Protein AF-A0A3B9JCB0-F1 (afdb_monomer_lite)

Sequence (142 aa):
MSKYRTTQKKEFVRPYKIHPIWRGIGFIIIIIIPIVGWAATQELVTLAQGWDVPQVQSFIRSLSSPFKFPPWVSDIPFLSGLARWIRSIPMLKLQMVFFFFIVLILSSVLSIIYSIVYRAAVPLYGPLDEPAPKIRAKKYTR

pLDDT: mean 84.38, std 11.3, range [45.62, 97.44]

Foldseek 3Di:
DDDDPPPDDPPDDDQDDDDVVLVVVVVVCVVVLLVVLLVVLVVVLVVLVVDPDPVSVVVLVVQQDFDDDDPVLCVDPVSVVVSVVCRVDGSNRSSVVSSVVSSVVSVVVVVVVSVVVVVVPDDPHHPPDDPDPPDPDDDDDD

Structure (mmCIF, N/CA/C/O backbone):
data_AF-A0A3B9JCB0-F1
#
_entry.id   AF-A0A3B9JCB0-F1
#
loop_
_atom_site.group_PDB
_atom_site.id
_atom_site.type_symbol
_atom_site.label_atom_id
_atom_site.label_alt_id
_atom_site.label_comp_id
_atom_site.label_asym_id
_atom_site.label_entity_id
_atom_site.label_seq_id
_atom_site.pdbx_PDB_ins_code
_atom_site.Cartn_x
_atom_site.Cartn_y
_atom_site.Cartn_z
_atom_site.occupancy
_atom_site.B_iso_or_equiv
_atom_site.auth_seq_id
_atom_site.auth_comp_id
_atom_site.auth_asym_id
_atom_site.auth_atom_id
_atom_site.pdbx_PDB_model_num
ATOM 1 N N . MET A 1 1 ? -42.565 -40.591 27.870 1.00 48.16 1 MET A N 1
ATOM 2 C CA . MET A 1 1 ? -41.132 -40.356 27.584 1.00 48.16 1 MET A CA 1
ATOM 3 C C . MET A 1 1 ? -41.001 -39.131 26.689 1.00 48.16 1 MET A C 1
ATOM 5 O O . MET A 1 1 ? -41.464 -39.179 25.563 1.00 48.16 1 MET A O 1
ATOM 9 N N . SER A 1 2 ? -40.406 -38.040 27.168 1.00 45.62 2 SER A N 1
ATOM 10 C CA . SER A 1 2 ? -39.894 -36.957 26.313 1.00 45.62 2 SER A CA 1
ATOM 11 C C . SER A 1 2 ? -38.672 -36.377 27.021 1.00 45.62 2 SER A C 1
ATOM 13 O O . SER A 1 2 ? -38.803 -35.703 28.040 1.00 45.62 2 SER A O 1
ATOM 15 N N . LYS A 1 3 ? -37.477 -36.786 26.576 1.00 56.12 3 LYS A N 1
ATOM 16 C CA . LYS A 1 3 ? -36.203 -36.597 27.294 1.00 56.12 3 LYS A CA 1
ATOM 17 C C . LYS A 1 3 ? -35.176 -35.793 26.490 1.00 56.12 3 LYS A C 1
ATOM 19 O O . LYS A 1 3 ? -33.982 -35.970 26.687 1.00 56.12 3 LYS A O 1
ATOM 24 N N . TYR A 1 4 ? -35.634 -34.895 25.616 1.00 64.31 4 TYR A N 1
ATOM 25 C CA . TYR A 1 4 ? -34.763 -33.977 24.878 1.00 64.31 4 TYR A CA 1
ATOM 26 C C . TYR A 1 4 ? -35.426 -32.604 24.765 1.00 64.31 4 TYR A C 1
ATOM 28 O O . TYR A 1 4 ? -36.121 -32.300 23.803 1.00 64.31 4 TYR A O 1
ATOM 36 N N . ARG A 1 5 ? -35.225 -31.765 25.786 1.00 61.19 5 ARG A N 1
ATOM 37 C CA . ARG A 1 5 ? -35.471 -30.326 25.683 1.00 61.19 5 ARG A CA 1
ATOM 38 C C . ARG A 1 5 ? -34.149 -29.701 25.255 1.00 61.19 5 ARG A C 1
ATOM 40 O O . ARG A 1 5 ? -33.274 -29.463 26.081 1.00 61.19 5 ARG A O 1
ATOM 47 N N . THR A 1 6 ? -33.961 -29.534 23.953 1.00 63.06 6 THR A N 1
ATOM 48 C CA . THR A 1 6 ? -32.800 -28.839 23.396 1.00 63.06 6 THR A CA 1
ATOM 49 C C . THR A 1 6 ? -32.892 -27.382 23.832 1.00 63.06 6 THR A C 1
ATOM 51 O O . THR A 1 6 ? -33.766 -26.641 23.387 1.00 63.06 6 THR A O 1
ATOM 54 N N . THR A 1 7 ? -32.035 -26.972 24.763 1.00 65.69 7 THR A N 1
ATOM 55 C CA . THR A 1 7 ? -31.911 -25.574 25.175 1.00 65.69 7 THR A CA 1
ATOM 56 C C . THR A 1 7 ? -31.432 -24.776 23.967 1.00 65.69 7 THR A C 1
ATOM 58 O O . THR A 1 7 ? -30.248 -24.808 23.635 1.00 65.69 7 THR A O 1
ATOM 61 N N . GLN A 1 8 ? -32.341 -24.083 23.277 1.00 66.31 8 GLN A N 1
ATOM 62 C CA . GLN A 1 8 ? -31.951 -23.082 22.289 1.00 66.31 8 GLN A CA 1
ATOM 63 C C . GLN A 1 8 ? -31.099 -22.039 23.016 1.00 66.31 8 GLN A C 1
ATOM 65 O O . GLN A 1 8 ? -31.588 -21.320 23.891 1.00 66.31 8 GLN A O 1
ATOM 70 N N . LYS A 1 9 ? -29.798 -21.990 22.701 1.00 69.19 9 LYS A N 1
ATOM 71 C CA . LYS A 1 9 ? -28.945 -20.871 23.104 1.00 69.19 9 LYS A CA 1
ATOM 72 C C . LYS A 1 9 ? -29.603 -19.613 22.547 1.00 69.19 9 LYS A C 1
ATOM 74 O O . LYS A 1 9 ? -29.732 -19.494 21.333 1.00 69.19 9 LYS A O 1
ATOM 79 N N . LYS A 1 10 ? -30.039 -18.708 23.428 1.00 70.62 10 LYS A N 1
ATOM 80 C CA . LYS A 1 10 ? -30.501 -17.381 23.014 1.00 70.62 10 LYS A CA 1
ATOM 81 C C . LYS A 1 10 ? -29.399 -16.757 22.160 1.00 70.62 10 LYS A C 1
ATOM 83 O O . LYS A 1 10 ? -28.247 -16.715 22.597 1.00 70.62 10 LYS A O 1
ATOM 88 N N . GLU A 1 11 ? -29.744 -16.334 20.948 1.00 71.88 11 GLU A N 1
ATOM 89 C CA . GLU A 1 11 ? -28.818 -15.589 20.104 1.00 71.88 11 GLU A CA 1
ATOM 90 C C . GLU A 1 11 ? -28.347 -14.349 20.861 1.00 71.88 11 GLU A C 1
ATOM 92 O O . GLU A 1 11 ? -29.133 -13.649 21.502 1.00 71.88 11 GLU A O 1
ATOM 97 N N . PHE A 1 12 ? -27.038 -14.110 20.831 1.00 71.69 12 PHE A N 1
ATOM 98 C CA . PHE A 1 12 ? -26.451 -12.929 21.440 1.00 71.69 12 PHE A CA 1
ATOM 99 C C . PHE A 1 12 ? -26.896 -11.697 20.647 1.00 71.69 12 PHE A C 1
ATOM 101 O O . PHE A 1 12 ? -26.349 -11.392 19.584 1.00 71.69 12 PHE A O 1
ATOM 108 N N . VAL A 1 13 ? -27.905 -10.995 21.158 1.00 69.31 13 VAL A N 1
ATOM 109 C CA . VAL A 1 13 ? -28.330 -9.707 20.612 1.00 69.31 13 VAL A CA 1
ATOM 110 C C . VAL A 1 13 ? -27.361 -8.652 21.129 1.00 69.31 13 VAL A C 1
ATOM 112 O O . VAL A 1 13 ? -27.231 -8.453 22.334 1.00 69.31 13 VAL A O 1
ATOM 115 N N . ARG A 1 14 ? -26.642 -7.989 20.217 1.00 67.50 14 ARG A N 1
ATOM 116 C CA . ARG A 1 14 ? -25.741 -6.892 20.591 1.00 67.50 14 ARG A CA 1
ATOM 117 C C . ARG A 1 14 ? -26.586 -5.737 21.145 1.00 67.50 14 ARG A C 1
ATOM 119 O O . ARG A 1 14 ? -27.515 -5.317 20.455 1.00 67.50 14 ARG A O 1
ATOM 126 N N . PRO A 1 15 ? -26.261 -5.190 22.326 1.00 64.06 15 PRO A N 1
ATOM 127 C CA . PRO A 1 15 ? -27.108 -4.190 22.976 1.00 64.06 15 PRO A CA 1
ATOM 128 C C . PRO A 1 15 ? -27.043 -2.796 22.340 1.00 64.06 15 PRO A C 1
ATOM 130 O O . PRO A 1 15 ? -27.850 -1.925 22.654 1.00 64.06 15 PRO A O 1
ATOM 133 N N . TYR A 1 16 ? -26.096 -2.565 21.426 1.00 67.75 16 TYR A N 1
ATOM 134 C CA . TYR A 1 16 ? -25.897 -1.273 20.781 1.00 67.75 16 TYR A CA 1
ATOM 135 C C . TYR A 1 16 ? -26.161 -1.329 19.273 1.00 67.75 16 TYR A C 1
ATOM 137 O O . TYR A 1 16 ? -25.735 -2.240 18.557 1.00 67.75 16 TYR A O 1
ATOM 145 N N . LYS A 1 17 ? -26.823 -0.284 18.764 1.00 73.56 17 LYS A N 1
ATOM 146 C CA . LYS A 1 17 ? -26.878 0.019 17.330 1.00 73.56 17 LYS A CA 1
ATOM 147 C C . LYS A 1 17 ? -25.641 0.835 16.958 1.00 73.56 17 LYS A C 1
ATOM 149 O O . LYS A 1 17 ? -25.432 1.924 17.479 1.00 73.56 17 LYS A O 1
ATOM 154 N N . ILE A 1 18 ? -24.824 0.314 16.044 1.00 71.62 18 ILE A N 1
ATOM 155 C CA . ILE A 1 18 ? -23.677 1.046 15.488 1.00 71.62 18 ILE A CA 1
ATOM 156 C C . ILE A 1 18 ? -24.208 2.266 14.721 1.00 71.62 18 ILE A C 1
ATOM 158 O O . ILE A 1 18 ? -25.037 2.102 13.823 1.00 71.62 18 ILE A O 1
ATOM 162 N N . HIS A 1 19 ? -23.730 3.469 15.056 1.00 74.69 19 HIS A N 1
ATOM 163 C CA . HIS A 1 19 ? -24.161 4.697 14.384 1.00 74.69 19 HIS A CA 1
ATOM 164 C C . HIS A 1 19 ? -23.832 4.636 12.874 1.00 74.69 19 HIS A C 1
ATOM 166 O O . HIS A 1 19 ? -22.722 4.224 12.523 1.00 74.69 19 HIS A O 1
ATOM 172 N N . PRO A 1 20 ? -24.737 5.055 11.966 1.00 79.44 20 PRO A N 1
ATOM 173 C CA . PRO A 1 20 ? -24.555 4.920 10.514 1.00 79.44 20 PRO A CA 1
ATOM 174 C C . PRO A 1 20 ? -23.262 5.545 9.973 1.00 79.44 20 PRO A C 1
ATOM 176 O O . PRO A 1 20 ? -22.657 5.006 9.052 1.00 79.44 20 PRO A O 1
ATOM 179 N N . ILE A 1 21 ? -22.794 6.634 10.590 1.00 80.12 21 ILE A N 1
ATOM 180 C CA . ILE A 1 21 ? -21.536 7.318 10.237 1.00 80.12 21 ILE A CA 1
ATOM 181 C C . ILE A 1 21 ? -20.328 6.369 10.310 1.00 80.12 21 ILE A C 1
ATOM 183 O O . ILE A 1 21 ? -19.469 6.398 9.428 1.00 80.12 21 ILE A O 1
ATOM 187 N N . TRP A 1 22 ? -20.293 5.453 11.286 1.00 76.88 22 TRP A N 1
ATOM 188 C CA . TRP A 1 22 ? -19.208 4.470 11.416 1.00 76.88 22 TRP A CA 1
ATOM 189 C C . TRP A 1 22 ? -19.174 3.453 10.272 1.00 76.88 22 TRP A C 1
ATOM 191 O O . TRP A 1 22 ? -18.137 2.830 10.056 1.00 76.88 22 TRP A O 1
ATOM 201 N N . ARG A 1 23 ? -20.277 3.290 9.527 1.00 77.06 23 ARG A N 1
ATOM 202 C CA . ARG A 1 23 ? -20.325 2.448 8.320 1.00 77.06 23 ARG A CA 1
ATOM 203 C C . ARG A 1 23 ? -19.766 3.172 7.090 1.00 77.06 23 ARG A C 1
ATOM 205 O O . ARG A 1 23 ? -19.204 2.521 6.219 1.00 77.06 23 ARG A O 1
ATOM 212 N N . GLY A 1 24 ? -19.888 4.502 7.031 1.00 82.69 24 GLY A N 1
ATOM 213 C CA . GLY A 1 24 ? -19.434 5.316 5.895 1.00 82.69 24 GLY A CA 1
ATOM 214 C C . GLY A 1 24 ? -17.928 5.592 5.879 1.00 82.69 24 GLY A C 1
ATOM 215 O O . GLY A 1 24 ? -17.324 5.650 4.810 1.00 82.69 24 GLY A O 1
ATOM 216 N N . ILE A 1 25 ? -17.298 5.693 7.053 1.00 86.69 25 ILE A N 1
ATOM 217 C CA . ILE A 1 25 ? -15.856 5.976 7.176 1.00 86.69 25 ILE A CA 1
ATOM 218 C C . ILE A 1 25 ? -15.001 4.922 6.462 1.00 86.69 25 ILE A C 1
ATOM 220 O O . ILE A 1 25 ? -14.059 5.276 5.759 1.00 86.69 25 ILE A O 1
ATOM 224 N N . GLY A 1 26 ? -15.354 3.637 6.573 1.00 84.06 26 GLY A N 1
ATOM 225 C CA . GLY A 1 26 ? -14.632 2.569 5.876 1.00 84.06 26 GLY A CA 1
ATOM 226 C C . GLY A 1 26 ? -14.654 2.736 4.353 1.00 84.06 26 GLY A C 1
ATOM 227 O O . GLY A 1 26 ? -13.637 2.534 3.698 1.00 84.06 26 GLY A O 1
ATOM 228 N N . PHE A 1 27 ? -15.782 3.188 3.799 1.00 88.50 27 PHE A N 1
ATOM 229 C CA . PHE A 1 27 ? -15.926 3.448 2.364 1.00 88.50 27 PHE A CA 1
ATOM 230 C C . PHE A 1 27 ? -15.024 4.589 1.890 1.00 88.50 27 PHE A C 1
ATOM 232 O O . PHE A 1 27 ? -14.373 4.478 0.854 1.00 88.50 27 PHE A O 1
ATOM 239 N N . ILE A 1 28 ? -14.946 5.665 2.674 1.00 91.69 28 ILE A N 1
ATOM 240 C CA . ILE A 1 28 ? -14.060 6.797 2.384 1.00 91.69 28 ILE A CA 1
ATOM 241 C C . ILE A 1 28 ? -12.594 6.342 2.426 1.00 91.69 28 ILE A C 1
ATOM 243 O O . ILE A 1 28 ? -11.821 6.650 1.522 1.00 91.69 28 ILE A O 1
ATOM 247 N N . ILE A 1 29 ? -12.220 5.553 3.436 1.00 90.62 29 ILE A N 1
ATOM 248 C CA . ILE A 1 29 ? -10.855 5.038 3.607 1.00 90.62 29 ILE A CA 1
ATOM 249 C C . ILE A 1 29 ? -10.427 4.153 2.424 1.00 90.62 29 ILE A C 1
ATOM 251 O O . ILE A 1 29 ? -9.297 4.281 1.956 1.00 90.62 29 ILE A O 1
ATOM 255 N N . ILE A 1 30 ? -11.324 3.314 1.894 1.00 92.12 30 ILE A N 1
ATOM 256 C CA . ILE A 1 30 ? -11.053 2.466 0.717 1.00 92.12 30 ILE A CA 1
ATOM 257 C C . ILE A 1 30 ? -10.666 3.296 -0.514 1.00 92.12 30 ILE A C 1
ATOM 259 O O . ILE A 1 30 ? -9.880 2.829 -1.332 1.00 92.12 30 ILE A O 1
ATOM 263 N N . ILE A 1 31 ? -11.185 4.519 -0.640 1.00 94.62 31 ILE A N 1
ATOM 264 C CA . ILE A 1 31 ? -10.873 5.418 -1.758 1.00 94.62 31 ILE A CA 1
ATOM 265 C C . ILE A 1 31 ? -9.614 6.239 -1.462 1.00 94.62 31 ILE A C 1
ATOM 267 O O . ILE A 1 31 ? -8.747 6.378 -2.322 1.00 94.62 31 ILE A O 1
ATOM 271 N N . ILE A 1 32 ? -9.481 6.766 -0.243 1.00 95.31 32 ILE A N 1
ATOM 272 C CA . ILE A 1 32 ? -8.361 7.643 0.123 1.00 95.31 32 ILE A CA 1
ATOM 273 C C . ILE A 1 32 ? -7.032 6.879 0.159 1.00 95.31 32 ILE A C 1
ATOM 275 O O . ILE A 1 32 ? -6.033 7.384 -0.352 1.00 95.31 32 ILE A O 1
ATOM 279 N N . ILE A 1 33 ? -7.003 5.668 0.7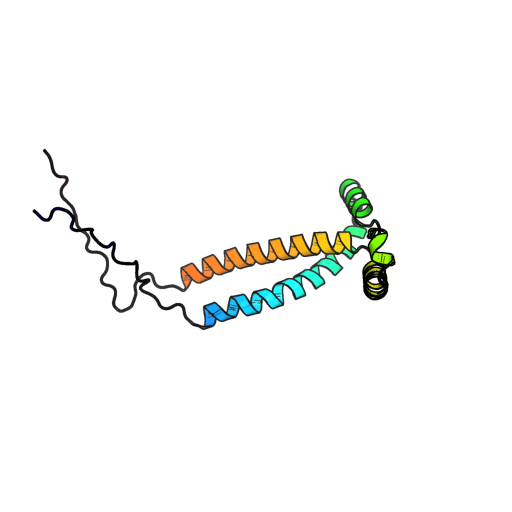29 1.00 95.81 33 ILE A N 1
ATOM 280 C CA . ILE A 1 33 ? -5.769 4.877 0.863 1.00 95.81 33 ILE A CA 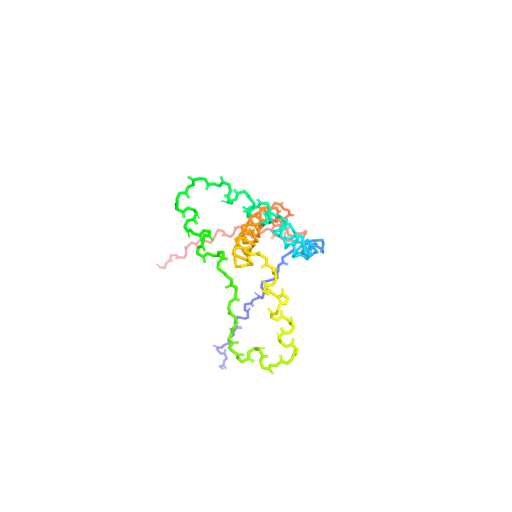1
ATOM 281 C C . ILE A 1 33 ? -5.049 4.665 -0.479 1.00 95.81 33 ILE A C 1
ATOM 283 O O . ILE A 1 33 ? -3.859 4.962 -0.533 1.00 95.81 33 ILE A O 1
ATOM 287 N N . PRO A 1 34 ? -5.683 4.167 -1.559 1.00 95.81 34 PRO A N 1
ATOM 288 C CA . PRO A 1 34 ? -4.980 3.946 -2.819 1.00 95.81 34 PRO A CA 1
ATOM 289 C C . PRO A 1 34 ? -4.516 5.254 -3.469 1.00 95.81 34 PRO A C 1
ATOM 291 O O . PRO A 1 34 ? -3.445 5.276 -4.068 1.00 95.81 34 PRO A O 1
ATOM 294 N N . ILE A 1 35 ? -5.255 6.357 -3.313 1.00 97.06 35 ILE A N 1
ATOM 295 C CA . ILE A 1 35 ? -4.841 7.665 -3.844 1.00 97.06 35 ILE A CA 1
ATOM 296 C C . ILE A 1 35 ? -3.564 8.141 -3.142 1.00 97.06 35 ILE A C 1
ATOM 298 O O . ILE A 1 35 ? -2.564 8.446 -3.795 1.00 97.06 35 ILE A O 1
ATOM 302 N N . VAL A 1 36 ? -3.573 8.151 -1.807 1.00 96.75 36 VAL A N 1
ATOM 303 C CA . VAL A 1 36 ? -2.414 8.560 -0.998 1.00 96.75 36 VAL A CA 1
ATOM 304 C C . VAL A 1 36 ? -1.251 7.588 -1.185 1.00 96.75 36 VAL A C 1
ATOM 306 O O . VAL A 1 36 ? -0.107 8.011 -1.326 1.00 96.75 36 VAL A O 1
ATOM 309 N N . GLY A 1 37 ? -1.536 6.287 -1.237 1.00 97.12 37 GLY A N 1
ATOM 310 C CA . GLY A 1 37 ? -0.538 5.243 -1.433 1.00 97.12 37 GLY A CA 1
ATOM 311 C C . GLY A 1 37 ? 0.178 5.365 -2.773 1.00 97.12 37 GLY A C 1
ATOM 312 O O . GLY A 1 37 ? 1.396 5.194 -2.833 1.00 97.12 37 GLY A O 1
ATOM 313 N N . TRP A 1 38 ? -0.544 5.719 -3.838 1.00 96.50 38 TRP A N 1
ATOM 314 C CA . TRP A 1 38 ? 0.058 5.960 -5.146 1.00 96.50 38 TRP A CA 1
ATOM 315 C C . TRP A 1 38 ? 0.966 7.190 -5.139 1.00 96.50 38 TRP A C 1
ATOM 317 O O . TRP A 1 38 ? 2.105 7.101 -5.591 1.00 96.50 38 TRP A O 1
ATOM 327 N N . ALA A 1 39 ? 0.508 8.307 -4.568 1.00 96.56 39 ALA A N 1
ATOM 328 C CA . ALA A 1 39 ? 1.322 9.518 -4.452 1.00 96.56 39 ALA A CA 1
ATOM 329 C C . ALA A 1 39 ? 2.606 9.262 -3.642 1.00 96.56 39 ALA A C 1
ATOM 331 O O . ALA A 1 39 ? 3.705 9.557 -4.104 1.00 96.56 39 ALA A O 1
ATOM 332 N N . ALA A 1 40 ? 2.481 8.614 -2.482 1.00 96.56 40 ALA A N 1
ATOM 333 C CA . ALA A 1 40 ? 3.621 8.253 -1.645 1.00 96.56 40 ALA A CA 1
ATOM 334 C C . ALA A 1 40 ? 4.592 7.291 -2.352 1.00 96.56 40 ALA A C 1
ATOM 336 O O . ALA A 1 40 ? 5.798 7.376 -2.148 1.00 96.56 40 ALA A O 1
ATOM 337 N N . THR A 1 41 ? 4.088 6.400 -3.212 1.00 96.25 41 THR A N 1
ATOM 338 C CA . THR A 1 41 ? 4.931 5.501 -4.016 1.00 96.25 41 THR A CA 1
ATOM 339 C C . THR A 1 41 ? 5.817 6.272 -4.986 1.00 96.25 41 THR A C 1
ATOM 341 O O . THR A 1 41 ? 6.988 5.930 -5.123 1.00 96.25 41 THR A O 1
ATOM 344 N N . GLN A 1 42 ? 5.280 7.294 -5.657 1.00 94.56 42 GLN A N 1
ATOM 345 C CA . GLN A 1 42 ? 6.054 8.087 -6.616 1.00 94.56 42 GLN A CA 1
ATOM 346 C C . GLN A 1 42 ? 7.232 8.779 -5.925 1.00 94.56 42 GLN A C 1
ATOM 348 O O . GLN A 1 42 ? 8.368 8.632 -6.370 1.00 94.56 42 GLN A O 1
ATOM 353 N N . GLU A 1 43 ? 6.978 9.415 -4.781 1.00 94.94 43 GLU A N 1
ATOM 354 C CA . GLU A 1 43 ? 8.020 10.057 -3.971 1.00 94.94 43 GLU A CA 1
ATOM 355 C C . GLU A 1 43 ? 9.020 9.049 -3.389 1.00 94.94 43 GLU A C 1
ATOM 357 O O . GLU A 1 43 ? 10.219 9.300 -3.307 1.00 94.94 43 GLU A O 1
ATOM 362 N N . LEU A 1 44 ? 8.561 7.861 -2.995 1.00 94.06 44 LEU A N 1
ATOM 363 C CA . LEU A 1 44 ? 9.457 6.860 -2.428 1.00 94.06 44 LEU A CA 1
ATOM 364 C C . LEU A 1 44 ? 10.377 6.252 -3.493 1.00 94.06 44 LEU A C 1
ATOM 366 O O . LEU A 1 44 ? 11.543 5.997 -3.206 1.00 94.06 44 LEU A O 1
ATOM 370 N N . VAL A 1 45 ? 9.896 6.053 -4.726 1.00 92.44 45 VAL A N 1
ATOM 371 C CA . VAL A 1 45 ? 10.735 5.579 -5.840 1.00 92.44 45 VAL A CA 1
ATOM 372 C C . VAL A 1 45 ? 11.823 6.594 -6.181 1.00 92.44 45 VAL A C 1
ATOM 374 O O . VAL A 1 45 ? 12.973 6.192 -6.364 1.00 92.44 45 VAL A O 1
ATOM 377 N N . THR A 1 46 ? 11.490 7.885 -6.251 1.00 91.75 46 THR A N 1
ATOM 378 C CA . THR A 1 46 ? 12.475 8.937 -6.551 1.00 91.75 46 THR A CA 1
ATOM 379 C C . THR A 1 46 ? 13.524 9.038 -5.445 1.00 91.75 46 THR A C 1
ATOM 381 O O . THR A 1 46 ? 14.719 9.070 -5.736 1.00 91.75 46 THR A O 1
ATOM 384 N N . LEU A 1 47 ? 13.108 8.979 -4.177 1.00 92.12 47 LEU A N 1
ATOM 385 C CA . LEU A 1 47 ? 14.025 8.967 -3.035 1.00 92.12 47 LEU A CA 1
ATOM 386 C C . LEU A 1 47 ? 14.910 7.715 -3.005 1.00 92.12 47 LEU A C 1
ATOM 388 O O . LEU A 1 47 ? 16.112 7.820 -2.768 1.00 92.12 47 LEU A O 1
ATOM 392 N N . ALA A 1 48 ? 14.342 6.539 -3.279 1.00 89.44 48 ALA A N 1
ATOM 393 C CA . ALA A 1 48 ? 15.065 5.271 -3.236 1.00 89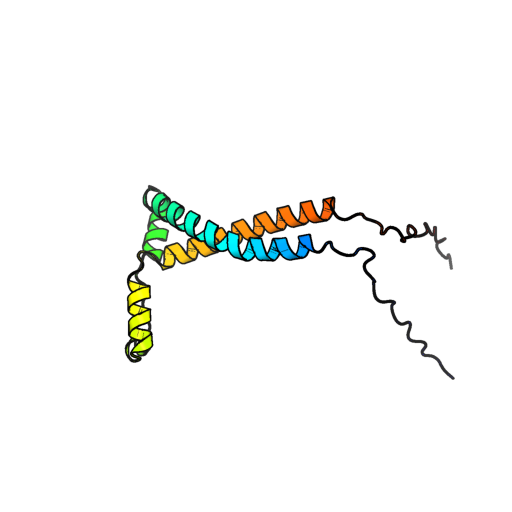.44 48 ALA A CA 1
ATOM 394 C C . ALA A 1 48 ? 16.187 5.196 -4.286 1.00 89.44 48 ALA A C 1
ATOM 396 O O . ALA A 1 48 ? 17.218 4.572 -4.038 1.00 89.44 48 ALA A O 1
ATOM 397 N N . GLN A 1 49 ? 16.026 5.854 -5.438 1.00 87.81 49 GLN A N 1
ATOM 398 C CA . GLN A 1 49 ? 17.080 5.955 -6.455 1.00 87.81 49 GLN A CA 1
ATOM 399 C C . GLN A 1 49 ? 18.295 6.767 -5.983 1.00 87.81 49 GLN A C 1
ATOM 401 O O . GLN A 1 49 ? 19.403 6.515 -6.450 1.00 87.81 49 GLN A O 1
ATOM 406 N N . GLY A 1 50 ? 18.098 7.719 -5.065 1.00 88.44 50 GLY A N 1
ATOM 407 C CA . GLY A 1 50 ? 19.166 8.543 -4.497 1.00 88.44 50 GLY A CA 1
ATOM 408 C C . GLY A 1 50 ? 19.919 7.891 -3.333 1.00 88.44 50 GLY A C 1
ATOM 409 O O . GLY A 1 50 ? 20.872 8.478 -2.827 1.00 88.44 50 GLY A O 1
ATOM 410 N N . TRP A 1 51 ? 19.506 6.707 -2.870 1.00 88.94 51 TRP A N 1
ATOM 411 C CA . TRP A 1 51 ? 20.159 6.037 -1.745 1.00 88.94 51 TRP A CA 1
ATOM 412 C C . TRP A 1 51 ? 21.450 5.339 -2.181 1.00 88.94 51 TRP A C 1
ATOM 414 O O . TRP A 1 51 ? 21.439 4.439 -3.023 1.00 88.94 51 TRP A O 1
ATOM 424 N N . ASP A 1 52 ? 22.564 5.693 -1.539 1.00 89.69 52 ASP A N 1
ATOM 425 C CA . ASP A 1 52 ? 23.883 5.102 -1.804 1.00 89.69 52 ASP A CA 1
ATOM 426 C C . ASP A 1 52 ? 24.167 3.850 -0.957 1.00 89.69 52 ASP A C 1
ATOM 428 O O . ASP A 1 52 ? 25.250 3.634 -0.421 1.00 89.69 52 ASP A O 1
ATOM 432 N N . VAL A 1 53 ? 23.136 3.024 -0.768 1.00 92.56 53 VAL A N 1
ATOM 433 C CA . VAL A 1 53 ? 23.220 1.788 0.015 1.00 92.56 53 VAL A CA 1
ATOM 434 C C . VAL A 1 53 ? 23.274 0.601 -0.955 1.00 92.56 53 VAL A C 1
ATOM 436 O O . VAL A 1 53 ? 22.272 0.334 -1.630 1.00 92.56 53 VAL A O 1
ATOM 439 N N . PRO A 1 54 ? 24.385 -0.162 -1.029 1.00 90.56 54 PRO A N 1
ATOM 440 C CA . PRO A 1 54 ? 24.559 -1.235 -2.018 1.00 90.56 54 PRO A CA 1
ATOM 441 C C . PRO A 1 54 ? 23.454 -2.304 -1.990 1.00 90.56 54 PRO A C 1
ATOM 443 O O . PRO A 1 54 ? 23.007 -2.801 -3.030 1.00 90.56 54 PRO A O 1
ATOM 446 N N . GLN A 1 55 ? 22.963 -2.643 -0.795 1.00 91.62 55 GLN A N 1
ATOM 447 C CA . GLN A 1 55 ? 21.883 -3.613 -0.602 1.00 91.62 55 GLN A CA 1
ATOM 448 C C . GLN A 1 55 ? 20.566 -3.113 -1.211 1.00 91.62 55 GLN A C 1
ATOM 450 O O . GLN A 1 55 ? 19.852 -3.873 -1.860 1.00 91.62 55 GLN A O 1
ATOM 455 N N . VAL A 1 56 ? 20.265 -1.823 -1.059 1.00 88.44 56 VAL A N 1
ATOM 456 C CA . VAL A 1 56 ? 19.049 -1.221 -1.617 1.00 88.44 56 VAL A CA 1
ATOM 457 C C . VAL A 1 56 ? 19.174 -1.103 -3.133 1.00 88.44 56 VAL A C 1
ATOM 459 O O . VAL A 1 56 ? 18.254 -1.475 -3.858 1.00 88.44 56 VAL A O 1
ATOM 462 N N . GLN A 1 57 ? 20.320 -0.650 -3.639 1.00 89.00 57 GLN A N 1
ATOM 463 C CA . GLN A 1 57 ? 20.520 -0.481 -5.078 1.00 89.00 57 GLN A CA 1
ATOM 464 C C . GLN A 1 57 ? 20.422 -1.805 -5.844 1.00 89.00 57 GLN A C 1
ATOM 466 O O . GLN A 1 57 ? 19.826 -1.854 -6.923 1.00 89.00 57 GLN A O 1
ATOM 471 N N . SER A 1 58 ? 20.966 -2.894 -5.292 1.00 89.38 58 SER A N 1
ATOM 472 C CA . SER A 1 58 ? 20.835 -4.226 -5.899 1.00 89.38 58 SER A CA 1
ATOM 473 C C . SER A 1 58 ? 19.375 -4.694 -5.951 1.00 89.38 58 SER A C 1
ATOM 475 O O . SER A 1 58 ? 18.927 -5.204 -6.984 1.00 89.38 58 SER A O 1
ATOM 477 N N . PHE A 1 59 ? 18.602 -4.431 -4.894 1.00 89.69 59 PHE A N 1
ATOM 478 C CA . PHE A 1 59 ? 17.165 -4.694 -4.853 1.00 89.69 59 PHE A CA 1
ATOM 479 C C . PHE A 1 59 ? 16.392 -3.864 -5.890 1.00 89.69 59 PHE A C 1
ATOM 481 O O . PHE A 1 59 ? 15.641 -4.425 -6.695 1.00 89.69 59 PHE A O 1
ATOM 488 N N . ILE A 1 60 ? 16.629 -2.549 -5.944 1.00 89.25 60 ILE A N 1
ATOM 489 C CA . ILE A 1 60 ? 16.010 -1.644 -6.924 1.00 89.25 60 ILE A CA 1
ATOM 490 C C . ILE A 1 60 ? 16.317 -2.112 -8.344 1.00 89.25 60 ILE A C 1
ATOM 492 O O . ILE A 1 60 ? 15.411 -2.192 -9.173 1.00 89.25 60 ILE A O 1
ATOM 496 N N . ARG A 1 61 ? 17.572 -2.469 -8.637 1.00 87.50 61 ARG A N 1
ATOM 497 C CA . ARG A 1 61 ? 17.982 -2.929 -9.970 1.00 87.50 61 ARG A CA 1
ATOM 498 C C . ARG A 1 61 ? 17.263 -4.216 -10.377 1.00 87.50 61 ARG A C 1
ATOM 500 O O . ARG A 1 61 ? 16.821 -4.320 -11.520 1.00 87.50 61 ARG A O 1
ATOM 507 N N . SER A 1 62 ? 17.092 -5.158 -9.448 1.00 89.38 62 SER A N 1
ATOM 508 C CA . SER A 1 62 ? 16.340 -6.400 -9.682 1.00 89.38 62 SER A CA 1
ATOM 509 C C . SER A 1 62 ? 14.883 -6.116 -10.089 1.00 89.38 62 SER A C 1
ATOM 511 O O . SER A 1 62 ? 14.368 -6.635 -11.090 1.00 89.38 62 SER A O 1
ATOM 513 N N . LEU A 1 63 ? 14.240 -5.198 -9.366 1.00 88.94 63 LEU A N 1
ATOM 514 C CA . LEU A 1 63 ? 12.846 -4.804 -9.577 1.00 88.94 63 LEU A CA 1
ATOM 515 C C . LEU A 1 63 ? 12.639 -3.801 -10.716 1.00 88.94 63 LEU A C 1
ATOM 517 O O . LEU A 1 63 ? 11.534 -3.701 -11.238 1.00 88.94 63 LEU A O 1
ATOM 521 N N . SER A 1 64 ? 13.681 -3.105 -11.161 1.00 85.88 64 SER A N 1
ATOM 522 C CA . SER A 1 64 ? 13.599 -2.154 -12.280 1.00 85.88 64 SER A CA 1
ATOM 523 C C . SER A 1 64 ? 13.535 -2.837 -13.647 1.00 85.88 64 SER A C 1
ATOM 525 O O . SER A 1 64 ? 13.345 -2.175 -14.665 1.00 85.88 64 SER A O 1
ATOM 527 N N . SER A 1 65 ? 13.683 -4.164 -13.695 1.00 83.12 65 SER A N 1
ATOM 528 C CA . SER A 1 65 ? 13.611 -4.925 -14.941 1.00 83.12 65 SER A CA 1
ATOM 529 C C . SER A 1 65 ? 12.252 -4.739 -15.646 1.00 83.12 65 SER A C 1
ATOM 531 O O . SER A 1 65 ? 11.209 -4.818 -14.987 1.00 83.12 65 SER A O 1
ATOM 533 N N . PRO A 1 66 ? 12.214 -4.573 -16.986 1.00 80.88 66 PRO A N 1
ATOM 534 C CA . PRO A 1 66 ? 10.962 -4.414 -17.725 1.00 80.88 66 PRO A CA 1
ATOM 535 C C . PRO A 1 66 ? 9.988 -5.573 -17.490 1.00 80.88 66 PRO A C 1
ATOM 537 O O . PRO A 1 66 ? 10.389 -6.727 -17.280 1.00 80.88 66 PRO A O 1
ATOM 540 N N . PHE A 1 67 ? 8.689 -5.278 -17.523 1.00 83.81 67 PHE A N 1
ATOM 541 C CA . PHE A 1 67 ? 7.655 -6.304 -17.429 1.00 83.81 67 PHE A CA 1
ATOM 542 C C . PHE A 1 67 ? 7.627 -7.135 -18.720 1.00 83.81 67 PHE A C 1
ATOM 544 O O . PHE A 1 67 ? 7.411 -6.602 -19.809 1.00 83.81 67 PHE A O 1
ATOM 551 N N . LYS A 1 68 ? 7.882 -8.444 -18.605 1.00 86.00 68 LYS A N 1
ATOM 552 C CA . LYS A 1 68 ? 7.871 -9.380 -19.735 1.00 86.00 68 LYS A CA 1
ATOM 553 C C . LYS A 1 68 ? 6.519 -10.078 -19.772 1.00 86.00 68 LYS A C 1
ATOM 555 O O . LYS A 1 68 ? 6.149 -10.745 -18.812 1.00 86.00 68 LYS A O 1
ATOM 560 N N . PHE A 1 69 ? 5.798 -9.919 -20.876 1.00 87.19 69 PHE A N 1
ATOM 561 C CA . PHE A 1 69 ? 4.557 -10.647 -21.110 1.00 87.19 69 PHE A CA 1
ATOM 562 C C . PHE A 1 69 ? 4.843 -11.975 -21.822 1.00 87.19 69 PHE A C 1
ATOM 564 O O . PHE A 1 69 ? 5.779 -12.033 -22.624 1.00 87.19 69 PHE A O 1
ATOM 571 N N . PRO A 1 70 ? 4.044 -13.023 -21.567 1.00 89.88 70 PRO A N 1
ATOM 572 C CA . PRO A 1 70 ? 4.077 -14.242 -22.362 1.00 89.88 70 PRO A CA 1
ATOM 573 C C . PRO A 1 70 ? 3.835 -13.973 -23.859 1.00 89.88 70 PRO A C 1
ATOM 575 O O . PRO A 1 70 ? 3.109 -13.029 -24.186 1.00 89.88 70 PRO A O 1
ATOM 578 N N . PRO A 1 71 ? 4.369 -14.812 -24.769 1.00 87.81 71 PRO A N 1
ATOM 579 C CA . PRO A 1 71 ? 4.228 -14.619 -26.215 1.00 87.81 71 PRO A CA 1
ATOM 580 C C . PRO A 1 71 ? 2.768 -14.489 -26.666 1.00 87.81 71 PRO A C 1
ATOM 582 O O . PRO A 1 71 ? 2.441 -13.540 -27.373 1.00 87.81 71 PRO A O 1
ATOM 585 N N . TRP A 1 72 ? 1.885 -15.340 -26.127 1.00 92.00 72 TRP A N 1
ATOM 586 C CA . TRP A 1 72 ? 0.457 -15.403 -26.469 1.00 92.00 72 TRP A CA 1
ATOM 587 C C . TRP A 1 72 ? -0.311 -14.088 -26.253 1.00 92.00 72 TRP A C 1
ATOM 589 O O . TRP A 1 72 ? -1.333 -13.846 -26.889 1.00 92.00 72 TRP A O 1
ATOM 599 N N . VAL A 1 73 ? 0.176 -13.203 -25.373 1.00 90.38 73 VAL A N 1
ATOM 600 C CA . VAL A 1 73 ? -0.441 -11.886 -25.115 1.00 90.38 73 VAL A CA 1
ATOM 601 C C . VAL A 1 73 ? -0.295 -10.961 -26.326 1.00 90.38 73 VAL A C 1
ATOM 603 O O . VAL A 1 73 ? -1.114 -10.066 -26.530 1.00 90.38 73 VAL A O 1
ATOM 606 N N . SER A 1 74 ? 0.753 -11.164 -27.125 1.00 87.69 74 SER A N 1
ATOM 607 C CA . SER A 1 74 ? 1.054 -10.339 -28.298 1.00 87.69 74 SER A CA 1
ATOM 608 C C . SER A 1 74 ? 0.211 -10.730 -29.513 1.00 87.69 74 SER A C 1
ATOM 610 O O . SER A 1 74 ? 0.003 -9.891 -30.385 1.00 87.69 74 SER A O 1
ATOM 612 N N . ASP A 1 75 ? -0.309 -11.960 -29.536 1.00 92.56 75 ASP A N 1
ATOM 613 C CA . ASP A 1 75 ? -1.083 -12.509 -30.655 1.00 92.56 75 ASP A CA 1
ATOM 614 C C . ASP A 1 75 ? -2.522 -11.968 -30.693 1.00 92.56 75 ASP A C 1
ATOM 616 O O . ASP A 1 75 ? -3.169 -11.963 -31.739 1.00 92.56 75 ASP A O 1
ATOM 620 N N . ILE A 1 76 ? -3.034 -11.471 -29.561 1.00 94.31 76 ILE A N 1
ATOM 621 C CA . ILE A 1 76 ? -4.394 -10.936 -29.456 1.00 94.31 76 ILE A CA 1
ATOM 622 C C . ILE A 1 76 ? -4.353 -9.401 -29.618 1.00 94.31 76 ILE A C 1
ATOM 624 O O . ILE A 1 76 ? -3.766 -8.720 -28.770 1.00 94.31 76 ILE A O 1
ATOM 628 N N . PRO A 1 77 ? -5.016 -8.807 -30.636 1.00 89.50 77 PRO A N 1
ATOM 629 C CA . PRO A 1 77 ? -4.897 -7.380 -30.962 1.00 89.50 77 PRO A CA 1
ATOM 630 C C . PRO A 1 77 ? -5.192 -6.440 -29.787 1.00 89.50 77 PRO A C 1
ATOM 632 O O . PRO A 1 77 ? -4.420 -5.517 -29.522 1.00 89.50 77 PRO A O 1
ATOM 635 N N . PHE A 1 78 ? -6.263 -6.714 -29.036 1.00 91.69 78 PHE A N 1
ATOM 636 C CA . PHE A 1 78 ? -6.653 -5.928 -27.863 1.00 91.69 78 PHE A CA 1
ATOM 637 C C . PHE A 1 78 ? -5.617 -6.012 -26.730 1.00 91.69 78 PHE A C 1
ATOM 639 O O . PHE A 1 78 ? -5.212 -4.988 -26.175 1.00 91.69 78 PHE A O 1
ATOM 646 N N . LEU A 1 79 ? -5.126 -7.220 -26.424 1.00 91.00 79 LEU A N 1
ATOM 647 C CA . LEU A 1 79 ? -4.125 -7.411 -25.373 1.00 91.00 79 LEU A CA 1
ATOM 648 C C . LEU A 1 79 ? -2.773 -6.813 -25.765 1.00 91.00 79 LEU A C 1
ATOM 650 O O . LEU A 1 79 ? -2.076 -6.295 -24.898 1.00 91.00 79 LEU A O 1
ATOM 654 N N . SER A 1 80 ? -2.417 -6.812 -27.051 1.00 89.25 80 SER A N 1
ATOM 655 C CA . SER A 1 80 ? -1.169 -6.212 -27.533 1.00 89.25 80 SER A CA 1
ATOM 656 C C . SER A 1 80 ? -1.106 -4.697 -27.282 1.00 89.25 80 SER A C 1
ATOM 658 O O . SER A 1 80 ? -0.039 -4.157 -26.974 1.00 89.25 80 SER A O 1
ATOM 660 N N . GLY A 1 81 ? -2.240 -3.994 -27.400 1.00 89.81 81 GLY A N 1
ATOM 661 C CA . GLY A 1 81 ? -2.341 -2.561 -27.118 1.00 89.81 81 GLY A CA 1
ATOM 662 C C . GLY A 1 81 ? -2.170 -2.280 -25.629 1.00 89.81 81 GLY A C 1
ATOM 663 O O . GLY A 1 81 ? -1.326 -1.476 -25.232 1.00 89.81 81 GLY A O 1
ATOM 664 N N . LEU A 1 82 ? -2.897 -3.031 -24.803 1.00 89.94 82 LEU A N 1
ATOM 665 C CA . LEU A 1 82 ? -2.840 -2.926 -23.348 1.00 89.94 82 LEU A CA 1
ATOM 666 C C . LEU A 1 82 ? -1.445 -3.297 -22.811 1.00 89.94 82 LEU A C 1
ATOM 668 O O . LEU A 1 82 ? -0.880 -2.578 -21.991 1.00 89.94 82 LEU A O 1
ATOM 672 N N . ALA A 1 83 ? -0.826 -4.355 -23.335 1.00 90.12 83 ALA A N 1
ATOM 673 C CA . ALA A 1 83 ? 0.522 -4.776 -22.960 1.00 90.12 83 ALA A CA 1
ATOM 674 C C . ALA A 1 83 ? 1.594 -3.742 -23.338 1.00 90.12 83 ALA A C 1
ATOM 676 O O . ALA A 1 83 ? 2.576 -3.596 -22.608 1.00 90.12 83 ALA A O 1
ATOM 677 N N . ARG A 1 84 ? 1.428 -3.020 -24.456 1.00 88.94 84 ARG A N 1
ATOM 678 C CA . ARG A 1 84 ? 2.315 -1.904 -24.826 1.00 88.94 84 ARG A CA 1
ATOM 679 C C . ARG A 1 84 ? 2.166 -0.729 -23.867 1.00 88.94 84 ARG A C 1
ATOM 681 O O . ARG A 1 84 ? 3.178 -0.209 -23.403 1.00 88.94 84 ARG A O 1
ATOM 688 N N . TRP A 1 85 ? 0.933 -0.367 -23.518 1.00 90.56 85 TRP A N 1
ATOM 689 C CA . TRP A 1 85 ? 0.667 0.680 -22.533 1.00 90.56 85 TRP A CA 1
ATOM 690 C C . TRP A 1 85 ? 1.267 0.332 -21.165 1.00 90.56 85 TRP A C 1
ATOM 692 O O . TRP A 1 85 ? 2.032 1.125 -20.623 1.00 90.56 85 TRP A O 1
ATOM 702 N N . ILE A 1 86 ? 1.061 -0.891 -20.663 1.00 89.69 86 ILE A N 1
ATOM 703 C CA . ILE A 1 86 ? 1.665 -1.334 -19.394 1.00 89.69 86 ILE A CA 1
ATOM 704 C C . ILE A 1 86 ? 3.200 -1.272 -19.454 1.00 89.69 86 ILE A C 1
ATOM 706 O O . ILE A 1 86 ? 3.837 -0.841 -18.495 1.00 89.69 86 ILE A O 1
ATOM 710 N N . ARG A 1 87 ? 3.814 -1.672 -20.578 1.00 88.38 87 ARG A N 1
ATOM 711 C CA . ARG A 1 87 ? 5.277 -1.608 -20.751 1.00 88.38 87 ARG A CA 1
ATOM 712 C C . ARG A 1 87 ? 5.832 -0.185 -20.786 1.00 88.38 87 ARG A C 1
ATOM 714 O O . ARG A 1 87 ? 7.002 -0.019 -20.461 1.00 88.38 87 ARG A O 1
ATOM 721 N N . SER A 1 88 ? 5.039 0.812 -21.183 1.00 90.25 88 SER A N 1
ATOM 722 C CA . SER A 1 88 ? 5.496 2.209 -21.222 1.00 90.25 88 SER A CA 1
ATOM 723 C C . SER A 1 88 ? 5.683 2.840 -19.841 1.00 90.25 88 SER A C 1
ATOM 725 O O . SER A 1 88 ? 6.338 3.873 -19.736 1.00 90.25 88 SER A O 1
ATOM 727 N N . ILE A 1 89 ? 5.153 2.223 -18.780 1.00 89.44 89 ILE A N 1
ATOM 728 C CA . ILE A 1 89 ? 5.270 2.751 -17.420 1.00 89.44 89 ILE A CA 1
ATOM 729 C C . ILE A 1 89 ? 6.662 2.399 -16.861 1.00 89.44 89 ILE A C 1
ATOM 731 O O . ILE A 1 89 ? 6.982 1.211 -16.713 1.00 89.44 89 ILE A O 1
ATOM 735 N N . PRO A 1 90 ? 7.508 3.395 -16.535 1.00 87.06 90 PRO A N 1
ATOM 736 C CA . PRO A 1 90 ? 8.850 3.141 -16.029 1.00 87.06 90 PRO A CA 1
ATOM 737 C C . PRO A 1 90 ? 8.795 2.493 -14.644 1.00 87.06 90 PRO A C 1
ATOM 739 O O . PRO A 1 90 ? 8.004 2.882 -13.790 1.00 87.06 90 PRO A O 1
ATOM 742 N N . MET A 1 91 ? 9.665 1.504 -14.412 1.00 88.94 91 MET A N 1
ATOM 743 C CA . MET A 1 91 ? 9.838 0.844 -13.107 1.00 88.94 91 MET A CA 1
ATOM 744 C C . MET A 1 91 ? 8.535 0.315 -12.479 1.00 88.94 91 MET A C 1
ATOM 746 O O . MET A 1 91 ? 8.408 0.247 -11.256 1.00 88.94 91 MET A O 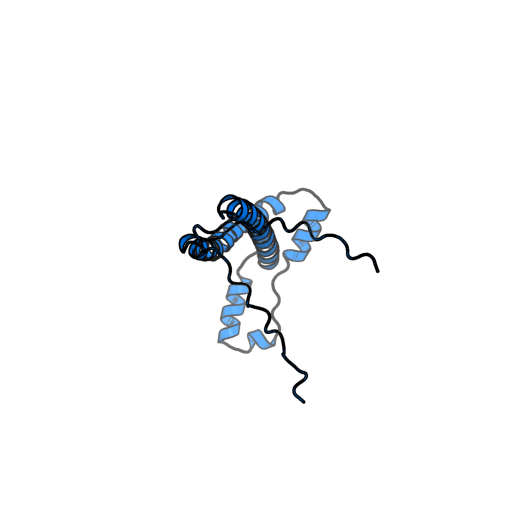1
ATOM 750 N N . LEU A 1 92 ? 7.582 -0.118 -13.311 1.00 91.44 92 LEU A N 1
ATOM 751 C CA . LEU A 1 92 ? 6.253 -0.549 -12.872 1.00 91.44 92 LEU A CA 1
ATOM 752 C C . LEU A 1 92 ? 6.283 -1.581 -11.734 1.00 91.44 92 LEU A C 1
ATOM 754 O O . LEU A 1 92 ? 5.507 -1.480 -10.790 1.00 91.44 92 LEU A O 1
ATOM 758 N N . LYS A 1 93 ? 7.180 -2.575 -11.796 1.00 92.12 93 LYS A N 1
ATOM 759 C CA . LYS A 1 93 ? 7.267 -3.616 -10.756 1.00 92.12 93 LYS A CA 1
ATOM 760 C C . LYS A 1 93 ? 7.676 -3.028 -9.406 1.00 92.12 93 LYS A C 1
ATOM 762 O O . LYS A 1 93 ? 7.089 -3.383 -8.392 1.00 92.12 93 LYS A O 1
ATOM 767 N N . LEU A 1 94 ? 8.657 -2.123 -9.399 1.00 92.31 94 LEU A N 1
ATOM 768 C CA . LEU A 1 94 ? 9.101 -1.434 -8.189 1.00 92.31 94 LEU A CA 1
ATOM 769 C C . LEU A 1 94 ? 7.965 -0.586 -7.605 1.00 92.31 94 LEU A C 1
ATOM 771 O O . LEU A 1 94 ? 7.682 -0.686 -6.413 1.00 92.31 94 LEU A O 1
ATOM 775 N N . GLN A 1 95 ? 7.270 0.173 -8.460 1.00 93.19 95 GLN A N 1
ATOM 776 C CA . GLN A 1 95 ? 6.098 0.955 -8.061 1.00 93.19 95 GLN A CA 1
ATOM 777 C C . GLN A 1 95 ? 5.003 0.065 -7.463 1.00 93.19 95 GLN A C 1
ATOM 779 O O . GLN A 1 95 ? 4.492 0.376 -6.396 1.00 93.19 95 GLN A O 1
ATOM 784 N N . MET A 1 96 ? 4.670 -1.070 -8.084 1.00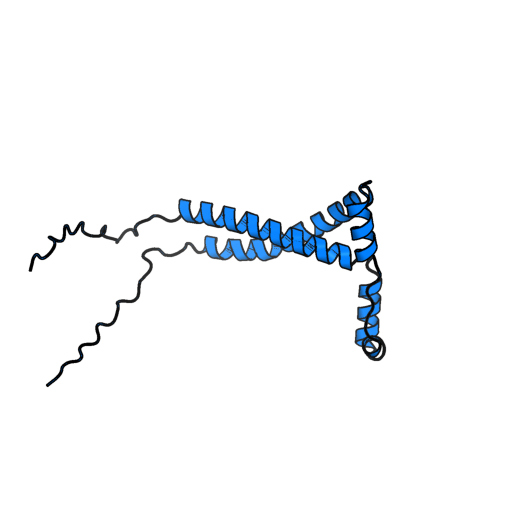 94.06 96 MET A N 1
ATOM 785 C CA . MET A 1 96 ? 3.660 -1.997 -7.555 1.00 94.06 96 MET A CA 1
ATOM 786 C C . MET A 1 96 ? 4.040 -2.566 -6.186 1.00 94.06 96 MET A C 1
ATOM 788 O O . MET A 1 96 ? 3.184 -2.661 -5.308 1.00 94.06 96 MET A O 1
ATOM 792 N N . VAL A 1 97 ? 5.312 -2.928 -5.992 1.00 94.12 97 VAL A N 1
ATOM 793 C CA . VAL A 1 97 ? 5.803 -3.450 -4.712 1.00 94.12 97 VAL A CA 1
ATOM 794 C C . VAL A 1 97 ? 5.691 -2.387 -3.621 1.00 94.12 97 VAL A C 1
ATOM 796 O O . VAL A 1 97 ? 5.089 -2.648 -2.580 1.00 94.12 97 VAL A O 1
ATOM 799 N N . PHE A 1 98 ? 6.206 -1.180 -3.855 1.00 95.12 98 PHE A N 1
ATOM 800 C CA . PHE A 1 98 ? 6.106 -0.097 -2.876 1.00 95.12 98 PHE A CA 1
ATOM 801 C C . PHE A 1 98 ? 4.667 0.333 -2.621 1.00 95.12 98 PHE A C 1
ATOM 803 O O . PHE A 1 98 ? 4.289 0.480 -1.462 1.00 95.12 98 PHE A O 1
ATOM 810 N N . PHE A 1 99 ? 3.842 0.437 -3.660 1.00 97.06 99 PHE A N 1
ATOM 811 C CA . PHE A 1 99 ? 2.419 0.719 -3.520 1.00 97.06 99 PHE A CA 1
ATOM 812 C C . PHE A 1 99 ? 1.732 -0.298 -2.612 1.00 97.06 99 PHE A C 1
ATOM 814 O O . PHE A 1 99 ? 1.044 0.085 -1.667 1.00 97.06 99 PHE A O 1
ATOM 821 N N . PHE A 1 100 ? 1.968 -1.590 -2.845 1.00 97.00 100 PHE A N 1
ATOM 822 C CA . PHE A 1 100 ? 1.414 -2.652 -2.015 1.00 97.00 100 PHE A CA 1
ATOM 823 C C . PHE A 1 100 ? 1.851 -2.520 -0.550 1.00 97.00 100 PHE A C 1
ATOM 825 O O . PHE A 1 100 ? 1.007 -2.564 0.345 1.00 97.00 100 PHE A O 1
ATOM 832 N N . PHE A 1 101 ? 3.144 -2.299 -0.295 1.00 96.88 101 PHE A N 1
ATOM 833 C CA . PHE A 1 101 ? 3.650 -2.117 1.068 1.00 96.88 101 PHE A CA 1
ATOM 834 C C . PHE A 1 101 ? 3.087 -0.865 1.745 1.00 96.88 101 PHE A C 1
ATOM 836 O O . PHE A 1 101 ? 2.683 -0.935 2.903 1.00 96.88 101 PHE A O 1
ATOM 843 N N . ILE A 1 102 ? 3.002 0.261 1.038 1.00 96.88 102 ILE A N 1
ATOM 844 C CA . ILE A 1 102 ? 2.445 1.506 1.577 1.00 96.88 102 ILE A CA 1
ATOM 845 C C . ILE A 1 102 ? 0.964 1.328 1.908 1.00 96.88 102 ILE A C 1
ATOM 847 O O . ILE A 1 102 ? 0.537 1.704 2.998 1.00 96.88 102 ILE A O 1
ATOM 851 N N . VAL A 1 103 ? 0.182 0.713 1.018 1.00 96.88 103 VAL A N 1
ATOM 852 C CA . VAL A 1 103 ? -1.234 0.409 1.270 1.00 96.88 103 VAL A CA 1
ATOM 853 C C . VAL A 1 103 ? -1.382 -0.519 2.475 1.00 96.88 103 VAL A C 1
ATOM 855 O O . VAL A 1 103 ? -2.240 -0.280 3.327 1.00 96.88 103 VAL A O 1
ATOM 858 N N . LEU A 1 104 ? -0.537 -1.545 2.594 1.00 97.44 104 LEU A N 1
ATOM 859 C CA . LEU A 1 104 ? -0.542 -2.466 3.732 1.00 97.44 104 LEU A CA 1
ATOM 860 C C . LEU A 1 104 ? -0.223 -1.735 5.043 1.00 97.44 104 LEU A C 1
ATOM 862 O O . LEU A 1 104 ? -0.933 -1.915 6.032 1.00 97.44 104 LEU A O 1
ATOM 866 N N . ILE A 1 105 ? 0.792 -0.871 5.054 1.00 97.38 105 ILE A N 1
ATOM 867 C CA . ILE A 1 105 ? 1.173 -0.090 6.236 1.00 97.38 105 ILE A CA 1
ATOM 868 C C . ILE A 1 105 ? 0.063 0.899 6.606 1.00 97.38 105 ILE A C 1
ATOM 870 O O . ILE A 1 105 ? -0.384 0.907 7.753 1.00 97.38 105 ILE A O 1
ATOM 874 N N . LEU A 1 106 ? -0.433 1.687 5.648 1.00 96.38 106 LEU A N 1
ATOM 875 C CA . LEU A 1 106 ? -1.503 2.664 5.876 1.00 96.38 106 LEU A CA 1
ATOM 876 C C . LEU A 1 106 ? -2.779 1.994 6.387 1.00 96.38 106 LEU A C 1
ATOM 878 O O . LEU A 1 106 ? -3.369 2.463 7.359 1.00 96.38 106 LEU A O 1
ATOM 882 N N . SER A 1 107 ? -3.190 0.884 5.770 1.00 94.62 107 SER A N 1
ATOM 883 C CA . SER A 1 107 ? -4.372 0.131 6.209 1.00 94.62 107 SER A CA 1
ATOM 884 C C . SER A 1 107 ? -4.179 -0.480 7.597 1.00 94.62 107 SER A C 1
ATOM 886 O O . SER A 1 107 ? -5.094 -0.409 8.416 1.00 94.62 107 SER A O 1
ATOM 888 N N . SER A 1 108 ? -2.988 -0.998 7.907 1.00 95.69 108 SER A N 1
ATOM 889 C CA . SER A 1 108 ? -2.672 -1.540 9.234 1.00 95.69 108 SER A CA 1
ATOM 890 C C . SER A 1 108 ? -2.723 -0.457 10.315 1.00 95.69 108 SER A C 1
ATOM 892 O O . SER A 1 108 ? -3.386 -0.635 11.338 1.00 95.69 108 SER A O 1
ATOM 894 N N . VAL A 1 109 ? -2.091 0.695 10.075 1.00 96.69 109 VAL A N 1
ATOM 895 C CA . VAL A 1 109 ? -2.093 1.835 11.006 1.00 96.69 109 VAL A CA 1
ATOM 896 C C . VAL A 1 109 ? -3.512 2.367 11.211 1.00 96.69 109 VAL A C 1
ATOM 898 O O . VAL A 1 109 ? -3.954 2.518 12.352 1.00 96.69 109 VAL A O 1
ATOM 901 N N . LEU A 1 110 ? -4.265 2.586 10.130 1.00 93.75 110 LEU A N 1
ATOM 902 C CA . LEU A 1 110 ? -5.652 3.048 10.211 1.00 93.75 110 LEU A CA 1
ATOM 903 C C . LEU A 1 110 ? -6.558 2.040 10.919 1.00 93.75 110 LEU A C 1
ATOM 905 O O . LEU A 1 110 ? -7.420 2.455 11.688 1.00 93.75 110 LEU A O 1
ATOM 909 N N . SER A 1 111 ? -6.350 0.736 10.725 1.00 92.06 111 SER A N 1
ATOM 910 C CA . SER A 1 111 ? -7.100 -0.306 11.433 1.00 92.06 111 SER A CA 1
ATOM 911 C C . SER A 1 111 ? -6.863 -0.248 12.944 1.00 92.06 111 SER A C 1
ATOM 913 O O . SER A 1 111 ? -7.810 -0.372 13.726 1.00 92.06 111 SER A O 1
ATOM 915 N N . ILE A 1 112 ? -5.618 -0.028 13.377 1.00 95.44 112 ILE A N 1
ATOM 916 C CA . ILE A 1 112 ? -5.286 0.116 14.800 1.00 95.44 112 ILE A CA 1
ATOM 917 C C . ILE A 1 112 ? -5.957 1.370 15.366 1.00 95.44 112 ILE A C 1
ATOM 919 O O . ILE A 1 112 ? -6.669 1.278 16.368 1.00 95.44 112 ILE A O 1
ATOM 923 N N . ILE A 1 113 ? -5.805 2.517 14.699 1.00 93.62 113 ILE A N 1
ATOM 924 C CA . ILE A 1 113 ? -6.434 3.781 15.114 1.00 93.62 113 ILE A CA 1
ATOM 925 C C . ILE A 1 113 ? -7.954 3.617 15.202 1.00 93.62 113 ILE A C 1
ATOM 927 O O . ILE A 1 113 ? -8.558 3.958 16.218 1.00 93.62 113 ILE A O 1
ATOM 931 N N . TYR A 1 114 ? -8.570 3.027 14.177 1.00 88.69 114 TYR A N 1
ATOM 932 C CA . TYR A 1 114 ? -10.001 2.754 14.145 1.00 88.69 114 TYR A CA 1
ATOM 933 C C . TYR A 1 114 ? -10.439 1.886 15.326 1.00 88.69 114 TYR A C 1
ATOM 935 O O . TYR A 1 114 ? -11.441 2.194 15.964 1.00 88.69 114 TYR A O 1
ATOM 943 N N . SER A 1 115 ? -9.682 0.841 15.669 1.00 88.19 115 SER A N 1
ATOM 944 C CA . SER A 1 115 ? -10.012 -0.034 16.799 1.00 88.19 115 SER A CA 1
ATOM 945 C C . SER A 1 115 ? -9.987 0.699 18.146 1.00 88.19 115 SER A C 1
ATOM 947 O O . SER A 1 115 ? -10.867 0.485 18.983 1.00 88.19 115 SER A O 1
ATOM 949 N N . ILE A 1 116 ? -9.023 1.605 18.339 1.00 91.81 116 ILE A N 1
ATOM 950 C CA . ILE A 1 116 ? -8.894 2.421 19.552 1.00 91.81 116 ILE A CA 1
ATOM 951 C C . ILE A 1 116 ? -10.071 3.391 19.647 1.00 91.81 116 ILE A C 1
ATOM 953 O O . ILE A 1 116 ? -10.742 3.455 20.678 1.00 91.81 116 ILE A O 1
ATOM 957 N N . VAL A 1 117 ? -10.359 4.097 18.554 1.00 88.94 117 VAL A N 1
ATOM 958 C CA . VAL A 1 117 ? -11.472 5.048 18.473 1.00 88.94 117 VAL A CA 1
ATOM 959 C C . VAL A 1 117 ? -12.80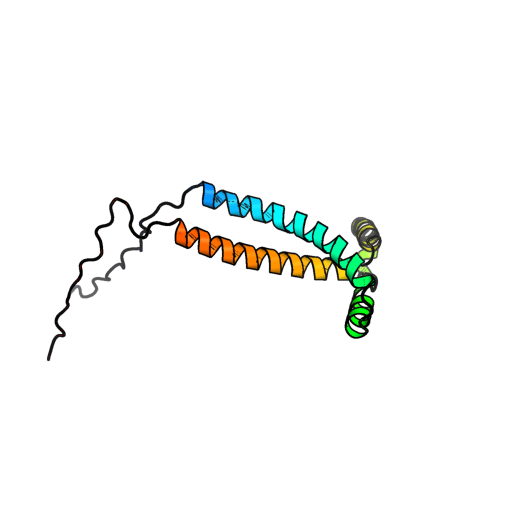8 4.338 18.694 1.00 88.94 117 VAL A C 1
ATOM 961 O O . VAL A 1 117 ? -13.632 4.804 19.477 1.00 88.94 117 VAL A O 1
ATOM 964 N N . TYR A 1 118 ? -13.012 3.179 18.067 1.00 82.69 118 TYR A N 1
ATOM 965 C CA . TYR A 1 118 ? -14.226 2.386 18.226 1.00 82.69 118 TYR A CA 1
ATOM 966 C C . TYR A 1 118 ? -14.415 1.929 19.675 1.00 82.69 118 TYR A C 1
ATOM 968 O O . TYR A 1 118 ? -15.510 2.032 20.225 1.00 82.69 118 TYR A O 1
ATOM 976 N N . ARG A 1 119 ? -13.337 1.481 20.325 1.00 83.25 119 ARG A N 1
ATOM 977 C CA . ARG A 1 119 ? -13.366 1.091 21.737 1.00 83.25 119 ARG A CA 1
ATOM 978 C C . ARG A 1 119 ? -13.702 2.263 22.662 1.00 83.25 119 ARG A C 1
ATOM 980 O O . ARG A 1 119 ? -14.370 2.047 23.665 1.00 83.25 119 ARG A O 1
ATOM 987 N N . ALA A 1 120 ? -13.240 3.471 22.345 1.00 85.81 120 ALA A N 1
ATOM 988 C CA . ALA A 1 120 ? -13.533 4.664 23.136 1.00 85.81 120 ALA A CA 1
ATOM 989 C C . ALA A 1 120 ? -14.963 5.189 22.916 1.00 85.81 120 ALA A C 1
ATOM 991 O O . ALA A 1 120 ? -15.578 5.702 23.846 1.00 85.81 120 ALA A O 1
ATOM 992 N N . ALA A 1 121 ? -15.495 5.064 21.697 1.00 82.00 121 ALA A N 1
ATOM 993 C CA . ALA A 1 121 ? -16.781 5.643 21.317 1.00 82.00 121 ALA A CA 1
ATOM 994 C C . ALA A 1 121 ? -17.998 4.767 21.660 1.00 82.00 121 ALA A C 1
ATOM 996 O O . ALA A 1 121 ? -19.113 5.284 21.737 1.00 82.00 121 ALA A O 1
ATOM 997 N N . VAL A 1 122 ? -17.826 3.450 21.827 1.00 74.50 122 VAL A N 1
ATOM 998 C CA . VAL A 1 122 ? -18.943 2.538 22.113 1.00 74.50 122 VAL A CA 1
ATOM 999 C C . VAL A 1 122 ? -19.176 2.432 23.627 1.00 74.50 122 VAL A C 1
ATOM 1001 O O . VAL A 1 122 ? -18.295 1.949 24.341 1.00 74.50 122 VAL A O 1
ATOM 1004 N N . PRO A 1 123 ? -20.358 2.830 24.140 1.00 71.56 123 PRO A N 1
ATOM 1005 C CA . PRO A 1 123 ? -20.697 2.644 25.546 1.00 71.56 123 PRO A CA 1
ATOM 1006 C C . PRO A 1 123 ? -20.852 1.154 25.879 1.00 71.56 123 PRO A C 1
ATOM 1008 O O . PRO A 1 123 ? -21.384 0.376 25.087 1.00 71.56 123 PRO A O 1
ATOM 1011 N N . LEU A 1 124 ? -20.387 0.758 27.071 1.00 65.94 124 LEU A N 1
ATOM 1012 C CA . LEU A 1 124 ? -20.367 -0.643 27.515 1.00 65.94 124 LEU A CA 1
ATOM 1013 C C . LEU A 1 124 ? -21.769 -1.245 27.715 1.00 65.94 124 LEU A C 1
ATOM 1015 O O . LEU A 1 124 ? -21.925 -2.458 27.606 1.00 65.94 124 LEU A O 1
ATOM 1019 N N . TYR A 1 125 ? -22.759 -0.403 28.016 1.00 68.25 125 TYR A N 1
ATOM 1020 C CA . TYR A 1 125 ? -24.139 -0.793 28.291 1.00 68.25 125 TYR A CA 1
ATOM 1021 C C . TYR A 1 125 ? -25.090 -0.007 27.394 1.00 68.25 125 TYR A C 1
ATOM 1023 O O . TYR A 1 125 ? -24.904 1.197 27.183 1.00 68.25 125 TYR A O 1
ATOM 1031 N N . GLY A 1 126 ? -26.105 -0.690 26.863 1.00 69.06 126 GLY A N 1
ATOM 1032 C CA . GLY A 1 126 ? -27.222 -0.022 26.204 1.00 69.06 126 GLY A CA 1
ATOM 1033 C C . GLY A 1 126 ? -28.095 0.744 27.211 1.00 69.06 126 GLY A C 1
ATOM 1034 O O . GLY A 1 126 ? -28.076 0.441 28.401 1.00 69.06 126 GLY A O 1
ATOM 1035 N N . PRO A 1 127 ? -28.922 1.703 26.757 1.00 70.12 127 PRO A N 1
ATOM 1036 C CA . PRO A 1 127 ? -29.819 2.467 27.635 1.00 70.12 127 PRO A CA 1
ATOM 1037 C C . PRO A 1 127 ? -30.898 1.612 28.325 1.00 70.12 127 PRO A C 1
ATOM 1039 O O . PRO A 1 127 ? -31.546 2.082 29.251 1.00 70.12 127 PRO A O 1
ATOM 1042 N N . LEU A 1 128 ? -31.101 0.374 27.865 1.00 71.88 128 LEU A N 1
ATOM 1043 C CA . LEU A 1 128 ? -32.059 -0.589 28.412 1.00 71.88 128 LEU A CA 1
ATOM 1044 C C . LEU A 1 128 ? -31.376 -1.818 29.037 1.00 71.88 128 LEU A C 1
ATOM 1046 O O . LEU A 1 128 ? -32.073 -2.742 29.450 1.00 71.88 128 LEU A O 1
ATOM 1050 N N . ASP A 1 129 ? -30.039 -1.863 29.083 1.00 68.44 129 ASP A N 1
ATOM 1051 C CA . ASP A 1 129 ? -29.326 -2.993 29.679 1.00 68.44 129 ASP A CA 1
ATOM 1052 C C . ASP A 1 129 ? -29.265 -2.851 31.199 1.00 68.44 129 ASP A C 1
ATOM 1054 O O . ASP A 1 129 ? -28.675 -1.912 31.737 1.00 68.44 129 ASP A O 1
ATOM 1058 N N . GLU A 1 130 ? -29.813 -3.840 31.899 1.00 67.94 130 GLU A N 1
ATOM 1059 C CA . GLU A 1 130 ? -29.519 -4.048 33.311 1.00 67.94 130 GLU A CA 1
ATOM 1060 C C . GLU A 1 130 ? -28.106 -4.649 33.443 1.00 67.94 130 GLU A C 1
ATOM 1062 O O . GLU A 1 130 ? -27.786 -5.625 32.751 1.00 67.94 130 GLU A O 1
ATOM 1067 N N . PRO A 1 131 ? -27.228 -4.102 34.308 1.00 73.25 131 PRO A N 1
ATOM 1068 C CA . PRO A 1 131 ? -25.913 -4.687 34.533 1.00 73.25 131 PRO A CA 1
ATOM 1069 C C . PRO A 1 131 ? -26.058 -6.134 35.008 1.00 73.25 131 PRO A C 1
ATOM 1071 O O . PRO A 1 131 ? -26.915 -6.441 35.833 1.00 73.25 131 PRO A O 1
ATOM 1074 N N . ALA A 1 132 ? -25.194 -7.024 34.505 1.00 73.44 132 ALA A N 1
ATOM 1075 C CA . ALA A 1 132 ? -25.264 -8.443 34.834 1.00 73.44 132 ALA A CA 1
ATOM 1076 C C . ALA A 1 132 ? -25.351 -8.642 36.362 1.00 73.44 132 ALA A C 1
ATOM 1078 O O . ALA A 1 132 ? -24.499 -8.113 37.093 1.00 73.44 132 ALA A O 1
ATOM 1079 N N . PRO A 1 133 ? -26.353 -9.391 36.864 1.00 74.00 133 PRO A N 1
ATOM 1080 C CA . PRO A 1 133 ? -26.519 -9.576 38.294 1.00 74.00 133 PRO A CA 1
ATOM 1081 C C . PRO A 1 133 ? -25.252 -10.222 38.855 1.00 74.00 133 PRO A C 1
ATOM 1083 O O . PRO A 1 133 ? -24.761 -11.228 38.337 1.00 74.00 133 PRO A O 1
ATOM 1086 N N . LYS A 1 134 ? -24.689 -9.637 39.919 1.00 74.81 134 LYS A N 1
ATOM 1087 C CA . LYS A 1 134 ? -23.519 -10.186 40.620 1.00 74.81 134 LYS A CA 1
ATOM 1088 C C . LYS A 1 134 ? -23.934 -11.443 41.388 1.00 74.81 134 LYS A C 1
ATOM 1090 O O . LYS A 1 134 ? -24.111 -11.411 42.605 1.00 74.81 134 LYS A O 1
ATOM 1095 N N . ILE A 1 135 ? -24.110 -12.561 40.688 1.00 73.62 135 ILE A N 1
ATOM 1096 C CA . ILE A 1 135 ? -24.459 -13.838 41.311 1.00 73.62 135 ILE A CA 1
ATOM 1097 C C . ILE A 1 135 ? -23.203 -14.381 42.001 1.00 73.62 135 ILE A C 1
ATOM 1099 O O . ILE A 1 135 ? -22.305 -14.927 41.361 1.00 73.62 135 ILE A O 1
ATOM 1103 N N . ARG A 1 136 ? -23.129 -14.259 43.330 1.00 71.75 136 ARG A N 1
ATOM 1104 C CA . ARG A 1 136 ? -22.186 -15.048 44.135 1.00 71.75 136 ARG A CA 1
ATOM 1105 C C . ARG A 1 136 ? -22.725 -16.474 44.233 1.00 71.75 136 ARG A C 1
ATOM 1107 O O . ARG A 1 136 ? -23.416 -16.815 45.189 1.00 71.75 136 ARG A O 1
ATOM 1114 N N . ALA A 1 137 ? -22.451 -17.299 43.227 1.00 74.75 137 ALA A N 1
ATOM 1115 C CA . ALA A 1 137 ? -22.797 -18.712 43.292 1.00 74.75 137 ALA A CA 1
ATOM 1116 C C . ALA A 1 137 ? -21.963 -19.376 44.399 1.00 74.75 137 ALA A C 1
ATOM 1118 O O . ALA A 1 137 ? -20.732 -19.396 44.336 1.00 74.75 137 ALA A O 1
ATOM 1119 N N . LYS A 1 138 ? -22.625 -19.900 45.436 1.00 73.75 138 LYS A N 1
ATOM 1120 C CA . LYS A 1 138 ? -21.957 -20.757 46.420 1.00 73.75 138 LYS A CA 1
ATOM 1121 C C . LYS A 1 138 ? -21.508 -22.029 45.702 1.00 73.75 138 LYS A C 1
ATOM 1123 O O . LYS A 1 138 ? -22.301 -22.663 45.009 1.00 73.75 138 LYS A O 1
ATOM 1128 N N . LYS A 1 139 ? -20.231 -22.383 45.852 1.00 70.19 139 LYS A N 1
ATOM 1129 C CA . LYS A 1 139 ? -19.675 -23.630 45.320 1.00 70.19 139 LYS A CA 1
ATOM 1130 C C . LYS A 1 139 ? -20.432 -24.791 45.974 1.00 70.19 139 LYS A C 1
ATOM 1132 O O . LYS A 1 139 ? -20.479 -24.866 47.197 1.00 70.19 139 LYS A O 1
ATOM 1137 N N . TYR A 1 140 ? -21.071 -25.636 45.169 1.00 71.88 140 TYR A N 1
ATOM 1138 C CA . TYR A 1 140 ? -21.759 -26.826 45.664 1.00 71.88 140 TYR A CA 1
ATOM 1139 C C . TYR A 1 140 ? -20.708 -27.807 46.195 1.00 71.88 140 TYR A C 1
ATOM 1141 O O . TYR A 1 140 ? -19.868 -28.280 45.427 1.00 71.88 140 TYR A O 1
ATOM 1149 N N . THR A 1 141 ? -20.719 -28.062 47.501 1.00 63.97 141 THR A N 1
ATOM 1150 C CA . THR A 1 141 ? -19.902 -29.105 48.129 1.00 63.97 141 THR A CA 1
ATOM 1151 C C . THR A 1 141 ? -20.728 -30.385 48.132 1.00 63.97 141 THR A C 1
ATOM 1153 O O . THR A 1 141 ? -21.877 -30.361 48.571 1.00 63.97 141 THR A O 1
ATOM 1156 N N . ARG A 1 142 ? -20.167 -31.456 47.571 1.00 69.81 142 ARG A N 1
ATOM 1157 C CA . ARG A 1 142 ? -20.803 -32.769 47.450 1.00 69.81 142 ARG A CA 1
ATOM 1158 C C . ARG A 1 142 ? -20.298 -33.697 48.542 1.00 69.81 142 ARG A C 1
ATOM 1160 O O . ARG A 1 142 ? -19.099 -33.566 48.871 1.00 69.81 142 ARG A O 1
#

Radius of gyration: 27.81 Å; chains: 1; bounding box: 66×50×79 Å

Secondary structure (DSSP, 8-state):
--------PPP---SSPPPTHHHHHHHHHHHHHHHHHHHHHHHHHHHHHT---HHHHHHHHHHTSPPPPPTHHHHSHHHHHHHHHHHHSTTHHHHHHHHHHHHHHHHHHHHHHHHHHHHHHS-SS-TTPPPPP---PPP---